Protein AF-A0A6I4IZ66-F1 (afdb_monomer)

pLDDT: mean 86.65, std 17.05, range [42.22, 98.62]

Solvent-accessible surface area (backbone atoms only — not comparable to full-atom values): 7301 Å² total; per-residue (Å²): 136,88,85,83,85,81,85,86,81,83,80,83,76,82,76,82,82,76,79,78,81,74,78,80,77,70,74,40,72,45,60,37,55,88,74,65,28,53,68,48,72,48,56,80,42,42,40,38,34,29,42,24,34,71,87,71,50,23,26,44,34,34,38,69,52,86,30,85,57,44,65,73,51,91,62,74,46,77,46,51,75,73,64,60,35,41,36,33,79,15,28,37,30,42,89,82,43,83,39,43,34,60,38,26,26,73,45,70,74,77,80,78,80,78,79,75,86,129

Sequence (118 aa):
MQKLLIAAALLALGAPALAAVRPAEPQASIPFVNHGGVRNFEAVDSDTLYIEDQHRHWYRAELMGYCPELGFAQAIGFETRGPDTLDRFGTLIVRGQRCPLKSLVESGPPPKKAKKPS

Nearest PDB structures (foldseek):
  3or2-assembly1_B  TM=7.472E-01  e=4.033E+00  Megalodesulfovibrio gigas
  2xsj-assembly1_E  TM=7.393E-01  e=3.615E+00  Desulfomicrobium norvegicum
  2v4j-assembly1_E  TM=7.741E-01  e=5.019E+00  Nitratidesulfovibrio vulgaris str. Hildenborough

InterPro domains:
  IPR045500 Protein of unknown function DUF6491 [PF20101] (4-102)

Structure (mmCIF, N/CA/C/O backbone):
data_AF-A0A6I4IZ66-F1
#
_entry.id   AF-A0A6I4IZ66-F1
#
loop_
_atom_site.group_PDB
_atom_site.id
_atom_site.type_symbol
_atom_site.label_atom_id
_atom_site.label_alt_id
_atom_site.label_comp_id
_atom_site.label_asym_id
_atom_site.label_entity_id
_atom_site.label_seq_id
_atom_site.pdbx_PDB_ins_code
_atom_site.Cartn_x
_atom_site.Cartn_y
_atom_site.Cartn_z
_atom_site.occupancy
_atom_site.B_iso_or_equiv
_atom_site.auth_seq_id
_atom_site.auth_comp_id
_atom_site.auth_asym_id
_atom_site.auth_atom_id
_atom_site.pdbx_PDB_model_num
ATOM 1 N N . MET A 1 1 ? 58.762 49.175 31.144 1.00 42.22 1 MET A N 1
ATOM 2 C CA . MET A 1 1 ? 58.629 48.907 29.697 1.00 42.22 1 MET A CA 1
ATOM 3 C C . MET A 1 1 ? 57.363 48.089 29.483 1.00 42.22 1 MET A C 1
ATOM 5 O O . MET A 1 1 ? 57.218 47.023 30.067 1.00 42.22 1 MET A O 1
ATOM 9 N N . GLN A 1 2 ? 56.427 48.687 28.758 1.00 55.41 2 GLN A N 1
ATOM 10 C CA . GLN A 1 2 ? 55.022 48.341 28.538 1.00 55.41 2 GLN A CA 1
ATOM 11 C C . GLN A 1 2 ? 54.792 46.903 28.018 1.00 55.41 2 GLN A C 1
ATOM 13 O O . GLN A 1 2 ? 55.328 46.547 26.973 1.00 55.41 2 GLN A O 1
ATOM 18 N N . LYS A 1 3 ? 53.948 46.095 28.683 1.00 45.38 3 LYS A N 1
ATOM 19 C CA . LYS A 1 3 ? 53.344 44.887 28.080 1.00 45.38 3 LYS A CA 1
ATOM 20 C C . LYS A 1 3 ? 51.975 45.271 27.513 1.00 45.38 3 LYS A C 1
ATOM 22 O O . LYS A 1 3 ? 51.032 45.486 28.268 1.00 45.38 3 LYS A O 1
ATOM 27 N N . LEU A 1 4 ? 51.902 45.426 26.192 1.00 51.12 4 LEU A N 1
ATOM 28 C CA . LEU A 1 4 ? 50.667 45.695 25.453 1.00 51.12 4 LEU A CA 1
ATOM 29 C C . LEU A 1 4 ? 49.745 44.467 25.491 1.00 51.12 4 LEU A C 1
ATOM 31 O O . LEU A 1 4 ? 50.129 43.377 25.076 1.00 51.12 4 LEU A O 1
ATOM 35 N N . LEU A 1 5 ? 48.528 44.681 25.986 1.00 52.53 5 LEU A N 1
ATOM 36 C CA . LEU A 1 5 ? 47.377 43.796 25.833 1.00 52.53 5 LEU A CA 1
ATOM 37 C C . LEU A 1 5 ? 46.784 44.027 24.436 1.00 52.53 5 LEU A C 1
ATOM 39 O O . LEU A 1 5 ? 46.492 45.171 24.090 1.00 52.53 5 LEU A O 1
ATOM 43 N N . ILE A 1 6 ? 46.571 42.969 23.651 1.00 54.78 6 ILE A N 1
ATOM 44 C CA . ILE A 1 6 ? 45.720 43.025 22.454 1.00 54.78 6 ILE A CA 1
ATOM 45 C C . ILE A 1 6 ? 44.552 42.069 22.681 1.00 54.78 6 ILE A C 1
ATOM 47 O O . ILE A 1 6 ? 44.732 40.865 22.851 1.00 54.78 6 ILE A O 1
ATOM 51 N N . ALA A 1 7 ? 43.360 42.659 22.745 1.00 50.84 7 ALA A N 1
ATOM 52 C CA . ALA A 1 7 ? 42.085 41.986 22.915 1.00 50.84 7 ALA A CA 1
ATOM 53 C C . ALA A 1 7 ? 41.686 41.244 21.630 1.00 50.84 7 ALA A C 1
ATOM 55 O O . ALA A 1 7 ? 41.766 41.790 20.531 1.00 50.84 7 ALA A O 1
ATOM 56 N N . ALA A 1 8 ? 41.236 40.001 21.788 1.00 51.69 8 ALA A N 1
ATOM 57 C CA . ALA A 1 8 ? 40.672 39.188 20.723 1.00 51.69 8 ALA A CA 1
ATOM 58 C C . ALA A 1 8 ? 39.200 39.567 20.494 1.00 51.69 8 ALA A C 1
ATOM 60 O O . ALA A 1 8 ? 38.381 39.442 21.403 1.00 51.69 8 ALA A O 1
ATOM 61 N N . ALA A 1 9 ? 38.856 39.987 19.277 1.00 57.16 9 ALA A N 1
ATOM 62 C CA . ALA A 1 9 ? 37.474 40.077 18.816 1.00 57.16 9 ALA A CA 1
ATOM 63 C C . ALA A 1 9 ? 37.212 38.911 17.851 1.00 57.16 9 ALA A C 1
ATOM 65 O O . ALA A 1 9 ? 37.574 38.961 16.678 1.00 57.16 9 ALA A O 1
ATOM 66 N N . LEU A 1 10 ? 36.627 37.830 18.369 1.00 56.59 10 LEU A N 1
ATOM 67 C CA . LEU A 1 10 ? 36.157 36.697 17.572 1.00 56.59 10 LEU A CA 1
ATOM 68 C C . LEU A 1 10 ? 34.739 37.003 17.074 1.00 56.59 10 LEU A C 1
ATOM 70 O O . LEU A 1 10 ? 33.776 36.962 17.836 1.00 56.59 10 LEU A O 1
ATOM 74 N N . LEU A 1 11 ? 34.624 37.324 15.785 1.00 55.72 11 LEU A N 1
ATOM 75 C CA . LEU A 1 11 ? 33.354 37.399 15.066 1.00 55.72 11 LEU A CA 1
ATOM 76 C C . LEU A 1 11 ? 32.771 35.984 14.934 1.00 55.72 11 LEU A C 1
ATOM 78 O O . LEU A 1 11 ? 33.290 35.159 14.183 1.00 55.72 11 LEU A O 1
ATOM 82 N N . ALA A 1 12 ? 31.691 35.700 15.661 1.00 59.75 12 ALA A N 1
ATOM 83 C CA . ALA A 1 12 ? 30.914 34.479 15.490 1.00 59.75 12 ALA A CA 1
ATOM 84 C C . ALA A 1 12 ? 30.085 34.570 14.195 1.00 59.75 12 ALA A C 1
ATOM 86 O O . ALA A 1 12 ? 29.016 35.176 14.162 1.00 59.75 12 ALA A O 1
ATOM 87 N N . LEU A 1 13 ? 30.590 33.977 13.112 1.00 57.97 13 LEU A N 1
ATOM 88 C CA . LEU A 1 13 ? 29.820 33.719 11.896 1.00 57.97 13 LEU A CA 1
ATOM 89 C C . LEU A 1 13 ? 28.870 32.541 12.162 1.00 57.97 13 LEU A C 1
ATOM 91 O O . LEU A 1 13 ? 29.307 31.397 12.274 1.00 57.97 13 LEU A O 1
ATOM 95 N N . GLY A 1 14 ? 27.571 32.818 12.284 1.00 58.66 14 GLY A N 1
ATOM 96 C CA . GLY A 1 14 ? 26.540 31.781 12.312 1.00 58.66 14 GLY A CA 1
ATOM 97 C C . GLY A 1 14 ? 26.485 31.058 10.965 1.00 58.66 14 GLY A C 1
ATOM 98 O O . GLY A 1 14 ? 26.189 31.674 9.944 1.00 58.66 14 GLY A O 1
ATOM 99 N N . ALA A 1 15 ? 26.791 29.761 10.949 1.00 64.62 15 ALA A N 1
ATOM 100 C CA . ALA A 1 15 ? 26.654 28.930 9.757 1.00 64.62 15 ALA A CA 1
ATOM 101 C C . ALA A 1 15 ? 25.170 28.581 9.518 1.00 64.62 15 ALA A C 1
ATOM 103 O O . ALA A 1 15 ? 24.473 28.228 10.475 1.00 64.62 15 ALA A O 1
ATOM 104 N N . PRO A 1 16 ? 24.663 28.636 8.271 1.00 58.12 16 PRO A N 1
ATOM 105 C CA . PRO A 1 16 ? 23.316 28.179 7.972 1.00 58.12 16 PRO A CA 1
ATOM 106 C C . PRO A 1 16 ? 23.276 26.653 8.098 1.00 58.12 16 PRO A C 1
ATOM 108 O O . PRO A 1 16 ? 24.085 25.943 7.501 1.00 58.12 16 PRO A O 1
ATOM 111 N N . ALA A 1 17 ? 22.328 26.135 8.876 1.00 66.00 17 ALA A N 1
ATOM 112 C CA . ALA A 1 17 ? 22.055 24.708 8.909 1.00 66.00 17 ALA A CA 1
ATOM 113 C C . ALA A 1 17 ? 21.437 24.297 7.563 1.00 66.00 17 ALA A C 1
ATOM 115 O O . ALA A 1 17 ? 20.255 24.535 7.317 1.00 66.00 17 ALA A O 1
ATOM 116 N N . LEU A 1 18 ? 22.232 23.693 6.676 1.00 65.94 18 LEU A N 1
ATOM 117 C CA . LEU A 1 18 ? 21.687 22.981 5.524 1.00 65.94 18 LEU A CA 1
ATOM 118 C C . LEU A 1 18 ? 20.886 21.785 6.045 1.00 65.94 18 LEU A C 1
ATOM 120 O O . LEU A 1 18 ? 21.451 20.840 6.597 1.00 65.94 18 LEU A O 1
ATOM 124 N N . ALA A 1 19 ? 19.565 21.826 5.870 1.00 66.94 19 ALA A N 1
ATOM 125 C CA . ALA A 1 19 ? 18.719 20.662 6.081 1.00 66.94 19 ALA A CA 1
ATOM 126 C C . ALA A 1 19 ? 19.193 19.540 5.144 1.00 66.94 19 ALA A C 1
ATOM 128 O O . ALA A 1 19 ? 19.159 19.682 3.921 1.00 66.94 19 ALA A O 1
ATOM 129 N N . ALA A 1 20 ? 19.678 18.439 5.717 1.00 70.12 20 ALA A N 1
ATOM 130 C CA . ALA A 1 20 ? 20.119 17.288 4.948 1.00 70.12 20 ALA A CA 1
ATO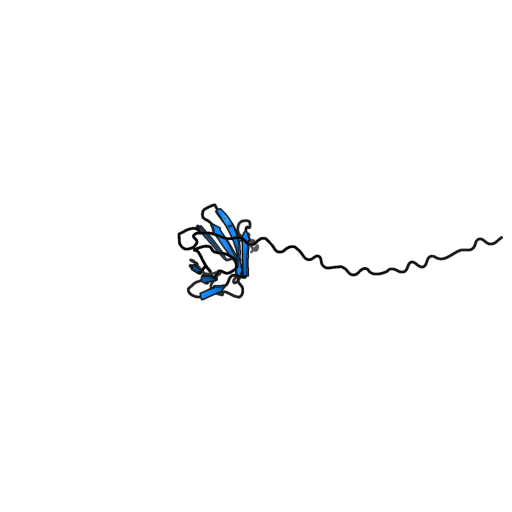M 131 C C . ALA A 1 20 ? 18.927 16.692 4.181 1.00 70.12 20 ALA A C 1
ATOM 133 O O . ALA A 1 20 ? 17.942 16.258 4.783 1.00 70.12 20 ALA A O 1
ATOM 134 N N . VAL A 1 21 ? 19.022 16.652 2.851 1.00 68.31 21 VAL A N 1
ATOM 135 C CA . VAL A 1 21 ? 18.063 15.932 2.008 1.00 68.31 21 VAL A CA 1
ATOM 136 C C . VAL A 1 21 ? 18.270 14.441 2.256 1.00 68.31 21 VAL A C 1
ATOM 138 O O . VAL A 1 21 ? 19.298 13.877 1.881 1.00 68.31 21 VAL A O 1
ATOM 141 N N . ARG A 1 22 ? 17.315 13.797 2.932 1.00 69.81 22 ARG A N 1
ATOM 142 C CA . ARG A 1 22 ? 17.335 12.342 3.111 1.00 69.81 22 ARG A CA 1
ATOM 143 C C . ARG A 1 22 ? 17.044 11.677 1.757 1.00 69.81 22 ARG A C 1
ATOM 145 O O . ARG A 1 22 ? 16.115 12.120 1.079 1.00 69.81 22 ARG A O 1
ATOM 152 N N . PRO A 1 23 ? 17.796 10.635 1.359 1.00 76.12 23 PRO A N 1
ATOM 153 C CA . PRO A 1 23 ? 17.474 9.860 0.166 1.00 76.12 23 PRO A CA 1
ATOM 154 C C . PRO A 1 23 ? 16.041 9.327 0.245 1.00 76.12 23 PRO A C 1
ATOM 156 O O . PRO A 1 23 ? 15.605 8.893 1.313 1.00 76.12 23 PRO A O 1
ATOM 159 N N . ALA A 1 24 ? 15.315 9.367 -0.873 1.00 83.19 24 ALA A N 1
ATOM 160 C CA . ALA A 1 24 ? 13.993 8.759 -0.952 1.00 83.19 24 ALA A CA 1
ATOM 161 C C . ALA A 1 24 ? 14.099 7.245 -0.711 1.00 83.19 24 ALA A C 1
ATOM 163 O O . ALA A 1 24 ? 15.022 6.600 -1.213 1.00 83.19 24 ALA A O 1
ATOM 164 N N . GLU A 1 25 ? 13.161 6.684 0.052 1.00 89.62 25 GLU A N 1
ATOM 165 C CA . GLU A 1 25 ? 13.126 5.243 0.305 1.00 89.62 25 GLU A CA 1
ATOM 166 C C . GLU A 1 25 ? 12.918 4.468 -1.013 1.00 89.62 25 GLU A C 1
ATOM 168 O O . GLU A 1 25 ? 12.078 4.879 -1.832 1.00 89.62 25 GLU A O 1
ATOM 173 N N . PRO A 1 26 ? 13.655 3.358 -1.239 1.00 95.69 26 PRO A N 1
ATOM 174 C CA . PRO A 1 26 ? 13.467 2.515 -2.415 1.00 95.69 26 PRO A CA 1
ATOM 175 C C . PRO A 1 26 ? 12.019 2.042 -2.534 1.00 95.69 26 PRO A C 1
ATOM 177 O O . PRO A 1 26 ? 11.428 1.559 -1.570 1.00 95.69 26 PRO A O 1
ATOM 180 N N . G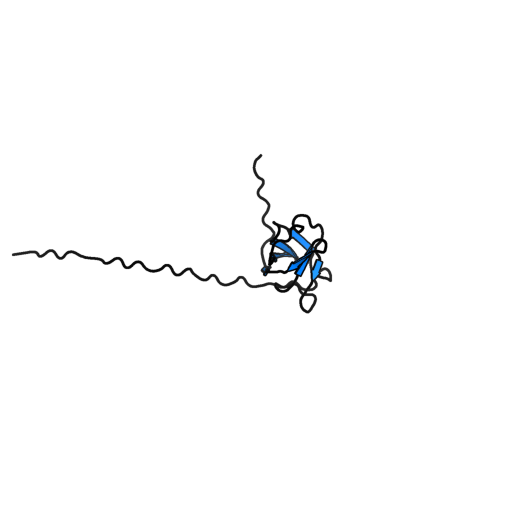LN A 1 27 ? 11.449 2.197 -3.726 1.00 97.00 27 GLN A N 1
ATOM 181 C CA . GLN A 1 27 ? 10.083 1.768 -4.004 1.00 97.00 27 GLN A CA 1
ATOM 182 C C . GLN A 1 27 ? 10.079 0.281 -4.354 1.00 97.00 27 GLN A C 1
ATOM 184 O O . GLN A 1 27 ? 10.937 -0.185 -5.103 1.00 97.00 27 GLN A O 1
ATOM 189 N N . ALA A 1 28 ? 9.116 -0.445 -3.803 1.00 97.75 28 ALA A N 1
ATOM 190 C CA . ALA A 1 28 ? 8.942 -1.873 -3.991 1.00 97.75 28 ALA A CA 1
ATOM 191 C C . ALA A 1 28 ? 7.874 -2.177 -5.050 1.00 97.75 28 ALA A C 1
ATOM 193 O O . ALA A 1 28 ? 7.154 -1.296 -5.535 1.00 97.75 28 ALA A O 1
ATOM 194 N N . SER A 1 29 ? 7.767 -3.453 -5.406 1.00 97.38 29 SER A N 1
ATOM 195 C CA . SER A 1 29 ? 6.714 -3.967 -6.273 1.00 97.38 29 SER A CA 1
ATOM 196 C C . SER A 1 29 ? 6.313 -5.371 -5.832 1.00 97.38 29 SER A C 1
ATOM 198 O O . SER A 1 29 ? 7.179 -6.165 -5.471 1.00 97.38 29 SER A O 1
ATOM 200 N N . ILE A 1 30 ? 5.018 -5.678 -5.877 1.00 97.88 30 ILE A N 1
ATOM 201 C CA . ILE A 1 30 ? 4.460 -6.988 -5.520 1.00 97.88 30 ILE A CA 1
ATOM 202 C C . ILE A 1 30 ? 3.829 -7.582 -6.781 1.00 97.88 30 ILE A C 1
ATOM 204 O O . ILE A 1 30 ? 2.879 -6.996 -7.299 1.00 97.88 30 ILE A O 1
ATOM 208 N N . PRO A 1 31 ? 4.332 -8.699 -7.321 1.00 97.19 31 PRO A N 1
ATOM 209 C CA . PRO A 1 31 ? 3.732 -9.337 -8.483 1.00 97.19 31 PRO A CA 1
ATOM 210 C C . PRO A 1 31 ? 2.502 -10.177 -8.103 1.00 97.19 31 PRO A C 1
ATOM 212 O O . PRO A 1 31 ? 2.330 -10.601 -6.961 1.00 97.19 31 PRO A O 1
ATOM 215 N N . PHE A 1 32 ? 1.679 -10.469 -9.103 1.00 96.69 32 PHE A N 1
ATOM 216 C CA . PHE A 1 32 ? 0.514 -11.352 -9.059 1.00 96.69 32 PHE A CA 1
ATOM 217 C C . PHE A 1 32 ? -0.578 -10.948 -8.055 1.00 96.69 32 PHE A C 1
ATOM 219 O O . PHE A 1 32 ? -1.246 -11.813 -7.485 1.00 96.69 32 PHE A O 1
ATOM 226 N N . VAL A 1 33 ? -0.774 -9.651 -7.799 1.00 97.56 33 VAL A N 1
ATOM 227 C CA . VAL A 1 33 ? -1.703 -9.183 -6.750 1.00 97.56 33 VAL A CA 1
ATOM 228 C C . VAL A 1 33 ? -3.171 -9.534 -7.010 1.00 97.56 33 VAL A C 1
ATOM 230 O O . VAL A 1 33 ? -3.917 -9.721 -6.049 1.00 97.56 33 VAL A O 1
ATOM 233 N N . ASN A 1 34 ? -3.580 -9.708 -8.269 1.00 96.81 34 ASN A N 1
ATOM 234 C CA . ASN A 1 34 ? -4.913 -10.196 -8.637 1.00 96.81 34 ASN A CA 1
ATOM 235 C C . ASN A 1 34 ? -4.963 -11.720 -8.849 1.00 96.81 34 ASN A C 1
ATOM 237 O O . ASN A 1 34 ? -6.029 -12.281 -9.110 1.00 96.81 34 ASN A O 1
ATOM 241 N N . HIS A 1 35 ? -3.834 -12.409 -8.681 1.00 96.31 35 HIS A N 1
ATOM 242 C CA . HIS A 1 35 ? -3.699 -13.864 -8.784 1.00 96.31 35 HIS A CA 1
ATOM 243 C C . HIS A 1 35 ? -3.213 -14.511 -7.477 1.00 96.31 35 HIS A C 1
ATOM 245 O O . HIS A 1 35 ? -2.615 -15.586 -7.484 1.00 96.31 35 HIS A O 1
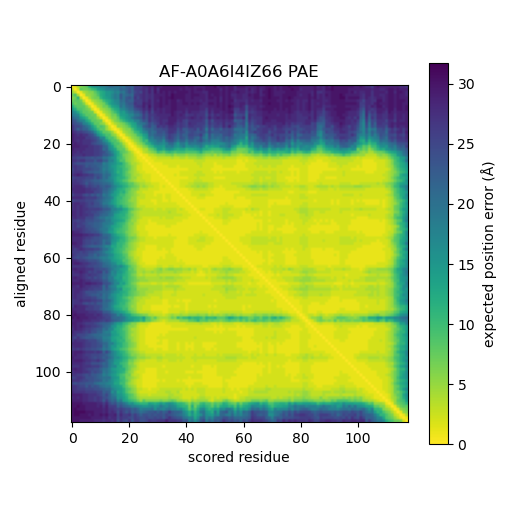ATOM 251 N N . GLY A 1 36 ? -3.506 -13.876 -6.338 1.00 94.00 36 GLY A N 1
ATOM 252 C CA . GLY A 1 36 ? -3.216 -14.421 -5.013 1.00 94.00 36 GLY A CA 1
ATOM 253 C C . GLY A 1 36 ? -1.821 -14.100 -4.481 1.00 94.00 36 GLY A C 1
ATOM 254 O O . GLY A 1 36 ? -1.399 -14.730 -3.524 1.00 94.00 36 GLY A O 1
ATOM 255 N N . GLY A 1 37 ? -1.106 -13.124 -5.044 1.00 96.00 37 GLY A N 1
ATOM 256 C CA . GLY A 1 37 ? 0.203 -12.665 -4.557 1.00 96.00 37 GLY A CA 1
ATOM 257 C C . GLY A 1 37 ? 0.164 -11.974 -3.187 1.00 96.00 37 GLY A C 1
ATOM 258 O O . GLY A 1 37 ? 1.195 -11.865 -2.529 1.00 96.00 37 GLY A O 1
ATOM 259 N N . VAL A 1 38 ? -1.022 -11.565 -2.725 1.00 97.94 38 VAL A N 1
ATOM 260 C CA . VAL A 1 38 ? -1.240 -10.955 -1.406 1.00 97.94 38 VAL A CA 1
ATOM 261 C C . VAL A 1 38 ? -1.879 -11.961 -0.460 1.00 97.94 38 VAL A C 1
ATOM 263 O O . VAL A 1 38 ? -2.905 -12.569 -0.772 1.00 97.94 38 VAL A O 1
ATOM 266 N N . ARG A 1 39 ? -1.267 -12.116 0.713 1.00 97.38 39 ARG A N 1
ATOM 267 C CA . ARG A 1 39 ? -1.718 -13.018 1.774 1.00 97.38 39 ARG A CA 1
ATOM 268 C C . ARG A 1 39 ? -2.568 -12.302 2.816 1.00 97.38 39 ARG A C 1
ATOM 270 O O . ARG A 1 39 ? -3.525 -12.884 3.322 1.00 97.38 39 ARG A O 1
ATOM 277 N N . ASN A 1 40 ? -2.190 -11.079 3.174 1.00 9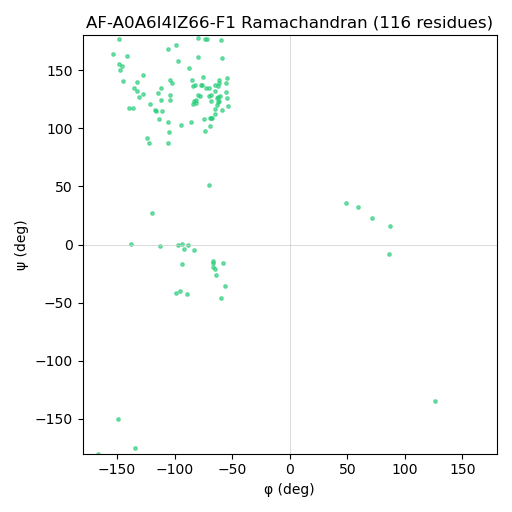7.62 40 ASN A N 1
ATOM 278 C CA . ASN A 1 40 ? -2.844 -10.314 4.229 1.00 97.62 40 ASN A CA 1
ATOM 279 C C . ASN A 1 40 ? -2.673 -8.805 4.006 1.00 97.62 40 ASN A C 1
ATOM 281 O O . ASN A 1 40 ? -1.802 -8.372 3.251 1.00 97.62 40 ASN A O 1
ATOM 285 N N . PHE A 1 41 ? -3.482 -8.004 4.692 1.00 97.69 41 PHE A N 1
ATOM 286 C CA . PHE A 1 41 ? -3.274 -6.566 4.803 1.00 97.69 41 PHE A CA 1
ATOM 287 C C . PHE A 1 41 ? -3.719 -6.062 6.178 1.00 97.69 41 PHE A C 1
ATOM 289 O O . PHE A 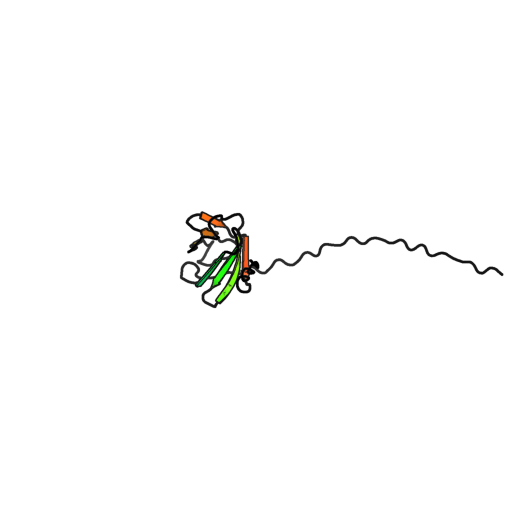1 41 ? -4.601 -6.639 6.813 1.00 97.69 41 PHE A O 1
ATOM 296 N N . GLU A 1 42 ? -3.126 -4.963 6.631 1.00 97.31 42 GLU A N 1
ATOM 297 C CA . GLU A 1 42 ? -3.524 -4.287 7.864 1.00 97.31 42 GLU A CA 1
ATOM 298 C C . GLU A 1 42 ? -3.573 -2.777 7.643 1.00 97.31 42 GLU A C 1
ATOM 300 O O . GLU A 1 42 ? -2.561 -2.143 7.345 1.00 97.31 42 GLU A O 1
ATOM 305 N N . ALA A 1 43 ? -4.759 -2.193 7.799 1.00 96.25 43 ALA A N 1
ATOM 306 C CA . ALA A 1 43 ? -4.935 -0.748 7.804 1.00 96.25 43 ALA A CA 1
ATOM 307 C C . ALA A 1 43 ? -4.505 -0.161 9.157 1.00 96.25 43 ALA A C 1
ATOM 309 O O . ALA A 1 43 ? -4.985 -0.584 10.215 1.00 96.25 43 ALA A O 1
ATOM 310 N N . VAL A 1 44 ? -3.625 0.840 9.124 1.00 93.31 44 VAL A N 1
ATOM 311 C CA . VAL A 1 44 ? -3.186 1.555 10.334 1.00 93.31 44 VAL A CA 1
ATOM 312 C C . VAL A 1 44 ? -4.108 2.737 10.615 1.00 93.31 44 VAL A C 1
ATOM 314 O O . VAL A 1 44 ? -4.539 2.931 11.756 1.00 93.31 44 VAL A O 1
ATOM 317 N N . ASP A 1 45 ? -4.461 3.467 9.563 1.00 93.44 45 ASP A N 1
ATOM 318 C CA . ASP A 1 45 ? -5.332 4.639 9.569 1.00 93.44 45 ASP A CA 1
ATOM 319 C C . ASP A 1 45 ? -6.096 4.722 8.227 1.00 93.44 45 ASP A C 1
ATOM 321 O O . ASP A 1 45 ? -6.457 3.694 7.653 1.00 93.44 45 ASP A O 1
ATOM 325 N N . SER A 1 46 ? -6.443 5.925 7.763 1.00 95.75 46 SER A N 1
ATOM 326 C CA . SER A 1 46 ? -7.244 6.135 6.548 1.00 95.75 46 SER A CA 1
ATOM 327 C C . SER A 1 46 ? -6.415 6.435 5.297 1.00 95.75 46 SER A C 1
ATOM 329 O O . SER A 1 46 ? -6.992 6.637 4.229 1.00 95.75 46 SER A O 1
ATOM 331 N N . ASP A 1 47 ? -5.091 6.495 5.402 1.00 96.94 47 ASP A N 1
ATOM 332 C CA . ASP A 1 47 ? -4.179 6.747 4.282 1.00 96.94 47 ASP A CA 1
ATOM 333 C C . ASP A 1 47 ? -2.924 5.861 4.305 1.00 96.94 47 ASP A C 1
ATOM 335 O O . ASP A 1 47 ? -2.113 5.926 3.384 1.00 96.94 47 ASP A O 1
ATOM 339 N N . THR A 1 48 ? -2.799 4.975 5.291 1.00 97.06 48 THR A N 1
ATOM 340 C CA . THR A 1 48 ? -1.676 4.055 5.455 1.00 97.06 48 THR A CA 1
ATOM 341 C C . THR A 1 48 ? -2.155 2.638 5.744 1.00 97.06 48 THR A C 1
ATOM 343 O O . THR A 1 48 ? -2.962 2.375 6.644 1.00 97.06 48 THR A O 1
ATOM 346 N N . LEU A 1 49 ? -1.585 1.686 5.012 1.00 97.88 49 LEU A N 1
ATOM 347 C CA . LEU A 1 49 ? -1.767 0.258 5.239 1.00 97.88 49 LEU A CA 1
ATOM 348 C C . LEU A 1 49 ? -0.467 -0.510 5.021 1.00 97.88 49 LEU A C 1
ATOM 350 O O . LEU A 1 49 ? 0.465 -0.040 4.369 1.00 97.88 49 LEU A O 1
ATOM 354 N N . TYR A 1 50 ? -0.441 -1.722 5.548 1.00 98.50 50 TYR A N 1
ATOM 355 C CA . TYR A 1 50 ? 0.612 -2.695 5.333 1.00 98.50 50 TYR A CA 1
ATOM 356 C C . TYR A 1 50 ? 0.051 -3.854 4.518 1.00 98.50 50 TYR A C 1
ATOM 358 O O . TYR A 1 50 ? -1.041 -4.336 4.809 1.00 98.50 50 TYR A O 1
ATOM 366 N N . ILE A 1 51 ? 0.785 -4.294 3.503 1.00 98.56 51 ILE A N 1
ATOM 367 C CA . ILE A 1 51 ? 0.423 -5.415 2.632 1.00 98.56 51 ILE A CA 1
ATOM 368 C C . ILE A 1 51 ? 1.450 -6.523 2.858 1.00 98.56 51 ILE A C 1
ATOM 370 O O . ILE A 1 51 ? 2.649 -6.256 2.838 1.00 98.56 51 ILE A O 1
ATOM 374 N N . GLU A 1 52 ? 0.983 -7.744 3.095 1.00 98.56 52 GLU A N 1
ATOM 375 C CA . GLU A 1 52 ? 1.819 -8.939 3.221 1.00 98.56 52 GLU A CA 1
ATOM 376 C C . GLU A 1 52 ? 1.711 -9.761 1.936 1.00 98.56 52 GLU A C 1
ATOM 378 O O . GLU A 1 52 ? 0.605 -10.143 1.531 1.00 98.56 52 GLU A O 1
ATOM 383 N N . ASP A 1 53 ? 2.841 -10.060 1.302 1.00 98.19 53 ASP A N 1
ATOM 384 C CA . ASP A 1 53 ? 2.863 -10.973 0.159 1.00 98.19 53 ASP A CA 1
ATOM 385 C C . ASP A 1 53 ? 2.812 -12.454 0.592 1.00 98.19 53 ASP A C 1
ATOM 387 O O . ASP A 1 53 ? 2.815 -12.802 1.778 1.00 98.19 53 ASP A O 1
ATOM 391 N N . GLN A 1 54 ? 2.781 -13.367 -0.380 1.00 97.50 54 GLN A N 1
ATOM 392 C CA . GLN A 1 54 ? 2.804 -14.810 -0.104 1.00 97.50 54 GLN A CA 1
ATOM 393 C C . GLN A 1 54 ? 4.106 -15.311 0.544 1.00 97.50 54 GLN A C 1
ATOM 395 O O . GLN A 1 54 ? 4.112 -16.363 1.189 1.00 97.50 54 GLN A O 1
ATOM 400 N N . HIS A 1 55 ? 5.203 -14.567 0.420 1.00 97.31 55 HIS A N 1
ATOM 401 C CA . HIS A 1 55 ? 6.494 -14.891 1.026 1.00 97.31 55 HIS A CA 1
ATOM 402 C C . HIS A 1 55 ? 6.650 -14.325 2.447 1.00 97.31 55 HIS A C 1
ATOM 404 O O . HIS A 1 55 ? 7.639 -14.633 3.122 1.00 97.31 55 HIS A O 1
ATOM 410 N N . ARG A 1 56 ? 5.627 -13.621 2.956 1.00 97.62 56 ARG A N 1
ATOM 411 C CA . ARG A 1 56 ? 5.586 -12.962 4.274 1.00 97.62 56 ARG A CA 1
ATOM 412 C C . ARG A 1 56 ? 6.486 -11.731 4.364 1.00 97.62 56 ARG A C 1
ATOM 414 O O . ARG A 1 56 ? 6.885 -11.334 5.465 1.00 97.62 56 ARG A O 1
ATOM 421 N N . HIS A 1 57 ? 6.800 -11.130 3.221 1.00 98.25 57 HIS A N 1
ATOM 422 C CA . HIS A 1 57 ? 7.371 -9.794 3.165 1.00 98.25 57 HIS A CA 1
ATOM 423 C C . HIS A 1 57 ? 6.261 -8.777 3.394 1.00 98.25 57 HIS A C 1
ATOM 425 O O . HIS A 1 57 ? 5.149 -8.915 2.881 1.00 98.25 57 HIS A O 1
ATOM 431 N N . TRP A 1 58 ? 6.567 -7.763 4.196 1.00 98.44 58 TRP A N 1
ATOM 432 C CA . TRP A 1 58 ? 5.644 -6.683 4.493 1.00 98.44 58 TRP A CA 1
ATOM 433 C C . TRP A 1 58 ? 6.030 -5.442 3.710 1.00 98.44 58 TRP A C 1
ATOM 435 O O . TRP A 1 58 ? 7.206 -5.115 3.571 1.00 98.44 58 TRP A O 1
ATOM 445 N N . TYR A 1 59 ? 5.018 -4.731 3.239 1.00 98.62 59 TYR A N 1
ATOM 446 C CA . TYR A 1 59 ? 5.185 -3.506 2.483 1.00 98.62 59 TYR A CA 1
ATOM 447 C C . TYR A 1 59 ? 4.288 -2.431 3.071 1.00 98.62 59 TYR A C 1
ATOM 449 O O . TYR A 1 59 ? 3.082 -2.638 3.202 1.00 98.62 59 TYR A O 1
ATOM 457 N N . ARG A 1 60 ? 4.857 -1.272 3.397 1.00 98.38 60 ARG A N 1
ATOM 458 C CA . ARG A 1 60 ? 4.084 -0.093 3.784 1.00 98.38 60 ARG A CA 1
ATOM 459 C C . ARG A 1 60 ? 3.623 0.623 2.521 1.00 98.38 60 ARG A C 1
ATOM 461 O O . ARG A 1 60 ? 4.443 1.007 1.686 1.00 98.38 60 ARG A O 1
ATOM 468 N N . ALA A 1 61 ? 2.317 0.809 2.409 1.00 98.25 61 ALA A N 1
ATOM 469 C CA . ALA A 1 61 ? 1.674 1.553 1.345 1.00 98.25 61 ALA A CA 1
ATOM 470 C C . ALA A 1 61 ? 1.073 2.840 1.919 1.00 98.25 61 ALA A C 1
ATOM 472 O O . ALA A 1 61 ? 0.267 2.794 2.850 1.00 98.25 61 ALA A O 1
ATOM 473 N N . GLU A 1 62 ? 1.460 3.980 1.351 1.00 98.19 62 GLU A N 1
ATOM 474 C CA . GLU A 1 62 ? 0.807 5.265 1.617 1.00 98.19 62 GLU A CA 1
ATOM 475 C C . GLU A 1 62 ? -0.108 5.607 0.446 1.00 98.19 62 GLU A C 1
ATOM 477 O O . GLU A 1 62 ? 0.262 5.435 -0.720 1.00 98.19 62 GLU A O 1
ATOM 482 N N . LEU A 1 63 ? -1.291 6.124 0.749 1.00 98.38 63 LEU A N 1
ATOM 483 C CA . LEU A 1 63 ? -2.269 6.584 -0.223 1.00 98.38 63 LEU A CA 1
ATOM 484 C C . LEU A 1 63 ? -2.007 8.050 -0.583 1.00 98.38 63 LEU A C 1
ATOM 486 O O . LEU A 1 63 ? -1.475 8.830 0.204 1.00 98.38 63 LEU A O 1
ATOM 490 N N . MET A 1 64 ? -2.387 8.453 -1.796 1.00 97.56 64 MET A N 1
ATOM 491 C CA . MET A 1 64 ? -2.284 9.856 -2.223 1.00 97.56 64 MET A CA 1
ATOM 492 C C . MET A 1 64 ? -3.229 10.785 -1.457 1.00 97.56 64 MET A C 1
ATOM 494 O O . MET A 1 64 ? -3.031 11.998 -1.462 1.00 97.56 64 MET A 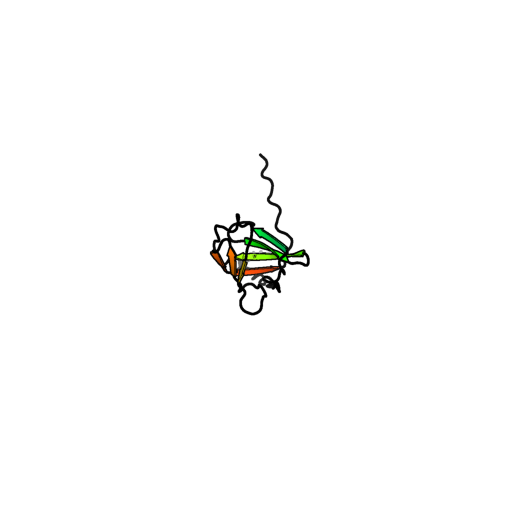O 1
ATOM 498 N N . GLY A 1 65 ? -4.263 10.233 -0.828 1.00 94.56 65 GLY A N 1
ATOM 499 C CA . GLY A 1 65 ? -5.232 10.991 -0.063 1.00 94.56 65 GLY A CA 1
ATOM 500 C C . GLY A 1 65 ? -6.105 10.094 0.798 1.00 94.56 65 GLY A C 1
ATOM 501 O O . GLY A 1 65 ? -5.977 8.870 0.803 1.00 94.56 65 GLY A O 1
ATOM 502 N N . TYR A 1 66 ? -7.011 10.747 1.514 1.00 95.06 66 TYR A N 1
ATOM 503 C CA . TYR A 1 66 ? -7.899 10.123 2.481 1.00 95.06 66 TYR A CA 1
ATOM 504 C C . TYR A 1 66 ? -8.815 9.056 1.855 1.00 95.06 66 TYR A C 1
ATOM 506 O O . TYR A 1 66 ? -9.542 9.320 0.894 1.00 95.06 66 TYR A O 1
ATOM 514 N N . CYS A 1 67 ? -8.808 7.858 2.441 1.00 96.94 67 CYS A N 1
ATOM 515 C CA . CYS A 1 67 ? -9.630 6.709 2.073 1.00 96.94 67 CYS A CA 1
ATOM 516 C C . CYS A 1 67 ? -10.457 6.277 3.308 1.00 96.94 67 CYS A C 1
ATOM 518 O O . CYS A 1 67 ? -10.000 5.444 4.093 1.00 96.94 67 CYS A O 1
ATOM 520 N N . PRO A 1 68 ? -11.657 6.855 3.533 1.00 93.31 68 PRO A N 1
ATOM 521 C CA . PRO A 1 68 ? -12.402 6.744 4.798 1.00 93.31 68 PRO A CA 1
ATOM 522 C C . PRO A 1 68 ? -12.690 5.306 5.227 1.00 93.31 68 PRO A C 1
ATOM 524 O O . PRO A 1 68 ? -12.657 4.971 6.408 1.00 93.31 68 PRO A O 1
ATOM 527 N N . GLU A 1 69 ? -12.951 4.447 4.249 1.00 93.94 69 GLU A N 1
ATOM 528 C CA . GLU A 1 69 ? -13.367 3.070 4.475 1.00 93.94 69 GLU A CA 1
ATOM 529 C C . GLU A 1 69 ? -12.200 2.107 4.738 1.00 93.94 69 GLU A C 1
ATOM 531 O O . GLU A 1 69 ? -12.434 0.939 5.050 1.00 93.94 69 GLU A O 1
ATOM 536 N N . LEU A 1 70 ? -10.947 2.571 4.637 1.00 96.19 70 LEU A N 1
ATOM 537 C CA . LEU A 1 70 ? -9.757 1.719 4.731 1.00 96.19 70 LEU A CA 1
ATOM 538 C C . LEU A 1 70 ? -9.663 0.987 6.073 1.00 96.19 70 LEU A C 1
ATOM 540 O O . LEU A 1 70 ? -9.457 -0.223 6.097 1.00 96.19 70 LEU A O 1
ATOM 544 N N . GLY A 1 71 ? -9.889 1.695 7.182 1.00 92.69 71 GLY A N 1
ATOM 545 C CA . GLY A 1 71 ? -9.798 1.126 8.531 1.00 92.69 71 GLY A CA 1
ATOM 546 C C . GLY A 1 71 ? -10.864 0.074 8.861 1.00 92.69 71 GLY A C 1
ATOM 547 O O . GLY A 1 71 ? -10.723 -0.645 9.848 1.00 92.69 71 GLY A O 1
ATOM 548 N N . PHE A 1 72 ? -11.920 -0.023 8.048 1.00 91.44 72 PHE A N 1
ATOM 549 C CA . PHE A 1 72 ? -13.032 -0.963 8.227 1.00 91.44 72 PHE A CA 1
ATOM 550 C C . PHE A 1 72 ? -13.077 -2.039 7.135 1.00 91.44 72 PHE A C 1
ATOM 552 O O . PHE A 1 72 ? -13.957 -2.904 7.146 1.00 91.44 72 PHE A O 1
ATOM 559 N N . ALA A 1 73 ? -12.158 -1.982 6.171 1.00 94.19 73 ALA A N 1
ATOM 560 C CA . ALA A 1 73 ? -12.131 -2.898 5.049 1.00 94.19 73 ALA A CA 1
ATOM 561 C C . ALA A 1 73 ? -11.770 -4.315 5.511 1.00 94.19 73 ALA A C 1
ATOM 563 O O . ALA A 1 73 ? -10.766 -4.532 6.181 1.00 94.19 73 ALA A O 1
ATOM 564 N N . GLN A 1 74 ? -12.585 -5.292 5.116 1.00 94.75 74 GLN A N 1
ATOM 565 C CA . GLN A 1 74 ? -12.312 -6.722 5.319 1.00 94.75 74 GLN A CA 1
ATOM 566 C C . GLN A 1 74 ? -11.608 -7.349 4.109 1.00 94.75 74 GLN A C 1
ATOM 568 O O . GLN A 1 74 ? -11.043 -8.433 4.202 1.00 94.75 74 GLN A O 1
ATOM 573 N N . ALA A 1 75 ? -11.659 -6.661 2.969 1.00 95.38 75 ALA A N 1
ATOM 574 C CA . ALA A 1 75 ? -10.995 -7.022 1.732 1.00 95.38 75 ALA A CA 1
ATOM 575 C C . ALA A 1 75 ? -10.598 -5.747 0.980 1.00 95.38 75 ALA A C 1
ATOM 577 O O . ALA A 1 75 ? -11.286 -4.724 1.064 1.00 95.38 75 ALA A O 1
ATOM 578 N N . ILE A 1 76 ? -9.514 -5.846 0.219 1.00 97.25 76 ILE A N 1
ATOM 579 C CA . ILE A 1 76 ? -9.054 -4.825 -0.719 1.00 97.25 76 ILE A CA 1
ATOM 580 C C . ILE A 1 76 ? -8.852 -5.470 -2.090 1.00 97.25 76 ILE A C 1
ATOM 582 O O . ILE A 1 76 ? -8.484 -6.639 -2.182 1.00 97.25 76 ILE A O 1
ATOM 586 N N . GLY A 1 77 ? -9.123 -4.712 -3.147 1.00 97.62 77 GLY A N 1
ATOM 587 C CA . GLY A 1 77 ? -8.764 -5.061 -4.520 1.00 97.62 77 GLY A CA 1
ATOM 588 C C . GLY A 1 77 ? -7.591 -4.222 -5.018 1.00 97.62 77 GLY A C 1
ATOM 589 O O . GLY A 1 77 ? -7.241 -3.208 -4.408 1.00 97.62 77 GLY A O 1
ATOM 590 N N . PHE A 1 78 ? -7.019 -4.620 -6.153 1.00 98.12 78 PHE A N 1
ATOM 591 C CA . PHE A 1 78 ? -5.869 -3.951 -6.750 1.00 98.12 78 PHE A CA 1
ATOM 592 C C . PHE A 1 78 ? -6.137 -3.607 -8.210 1.00 98.12 78 PHE A C 1
ATOM 594 O O . PHE A 1 78 ? -6.487 -4.460 -9.019 1.00 98.12 78 PHE A O 1
ATOM 601 N N . GLU A 1 79 ? -5.897 -2.353 -8.564 1.00 98.00 79 GLU A N 1
ATOM 602 C CA . GLU A 1 79 ? -5.765 -1.929 -9.948 1.00 98.00 79 GLU A CA 1
ATOM 603 C C . GLU A 1 79 ? -4.314 -1.543 -10.216 1.00 98.00 79 GLU A C 1
ATOM 605 O O . GLU A 1 79 ? -3.788 -0.582 -9.644 1.00 98.00 79 GLU A O 1
ATOM 610 N N . THR A 1 80 ? -3.656 -2.301 -11.086 1.00 97.25 80 THR A N 1
ATOM 611 C CA . THR A 1 80 ? -2.252 -2.099 -11.446 1.00 97.25 80 THR A CA 1
ATOM 612 C C . THR A 1 80 ? -2.133 -1.299 -12.741 1.00 97.25 80 THR A C 1
ATOM 614 O O . THR A 1 80 ? -3.058 -1.233 -13.555 1.00 97.25 80 THR A O 1
ATOM 617 N N . ARG A 1 81 ? -0.980 -0.655 -12.947 1.00 88.69 81 ARG A N 1
ATOM 618 C CA . ARG A 1 81 ? -0.649 0.010 -14.213 1.00 88.69 81 ARG A CA 1
ATOM 619 C C . ARG A 1 81 ? 0.388 -0.819 -14.963 1.00 88.69 81 ARG A C 1
ATOM 621 O O . ARG A 1 81 ? 1.582 -0.588 -14.831 1.00 88.69 81 ARG A O 1
ATOM 628 N N . GLY A 1 82 ? -0.085 -1.779 -15.754 1.00 83.19 82 GLY A N 1
ATOM 629 C CA . GLY A 1 82 ? 0.754 -2.660 -16.568 1.00 83.19 82 GLY A CA 1
ATOM 630 C C . GLY A 1 82 ? 0.451 -4.134 -16.285 1.00 83.19 82 GLY A C 1
ATOM 631 O O . GLY A 1 82 ? -0.728 -4.484 -16.254 1.00 83.19 82 GLY A O 1
ATOM 632 N N . PRO A 1 83 ? 1.464 -5.008 -16.114 1.00 88.62 83 PRO A N 1
ATOM 633 C CA . PRO A 1 83 ? 1.225 -6.388 -15.692 1.00 88.62 83 PRO A CA 1
ATOM 634 C C . PRO A 1 83 ? 0.524 -6.430 -14.322 1.00 88.62 83 PR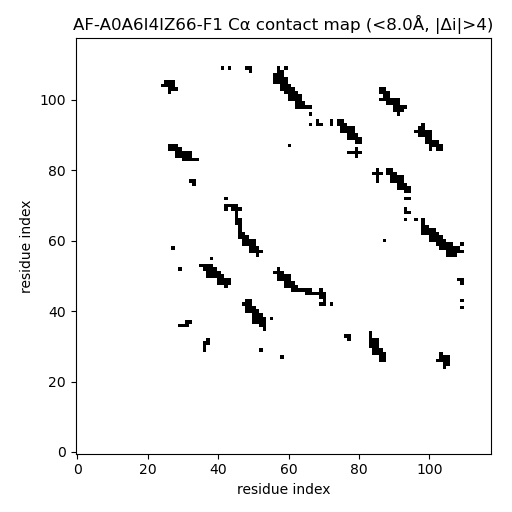O A C 1
ATOM 636 O O . PRO A 1 83 ? 0.308 -5.395 -13.686 1.00 88.62 83 PRO A O 1
ATOM 639 N N . ASP A 1 84 ? 0.174 -7.625 -13.847 1.00 95.38 84 ASP A N 1
ATOM 640 C CA . ASP A 1 84 ? -0.450 -7.831 -12.531 1.00 95.38 84 ASP A CA 1
ATOM 641 C C . ASP A 1 84 ? 0.531 -7.581 -11.364 1.00 95.38 84 ASP A C 1
ATOM 643 O O . ASP A 1 84 ? 0.722 -8.420 -10.496 1.00 95.38 84 ASP A O 1
ATOM 647 N N . THR A 1 85 ? 1.211 -6.439 -11.362 1.00 97.69 85 THR A N 1
ATOM 648 C CA . THR A 1 85 ? 2.213 -6.039 -10.379 1.00 97.69 85 THR A CA 1
ATOM 649 C C . THR A 1 85 ? 1.776 -4.739 -9.726 1.00 97.69 85 THR A C 1
ATOM 651 O O . THR A 1 85 ? 1.590 -3.724 -10.400 1.00 97.69 85 THR A O 1
ATOM 654 N N . LEU A 1 86 ? 1.622 -4.757 -8.406 1.00 98.31 86 LEU A N 1
ATOM 655 C CA . LEU A 1 86 ? 1.371 -3.560 -7.621 1.00 98.31 86 LEU A CA 1
ATOM 656 C C . LEU A 1 86 ? 2.684 -2.829 -7.365 1.00 98.31 86 LEU A C 1
ATOM 658 O O . LEU A 1 86 ? 3.607 -3.388 -6.782 1.00 98.31 86 LEU A O 1
ATOM 662 N N . ASP A 1 87 ? 2.734 -1.564 -7.746 1.00 97.38 87 ASP A N 1
ATOM 663 C CA . ASP A 1 87 ? 3.779 -0.619 -7.380 1.00 97.38 87 ASP A CA 1
ATOM 664 C 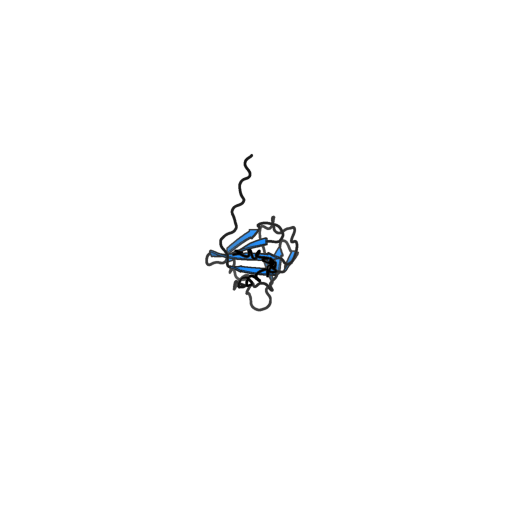C . ASP A 1 87 ? 3.134 0.705 -6.941 1.00 97.38 87 ASP A C 1
ATOM 666 O O . ASP A 1 87 ? 1.907 0.829 -6.876 1.00 97.38 87 ASP A O 1
ATOM 670 N N . ARG A 1 88 ? 3.947 1.727 -6.661 1.00 97.25 88 ARG A N 1
ATOM 671 C CA . ARG A 1 88 ? 3.451 3.043 -6.228 1.00 97.25 88 ARG A CA 1
ATOM 672 C C . ARG A 1 88 ? 2.4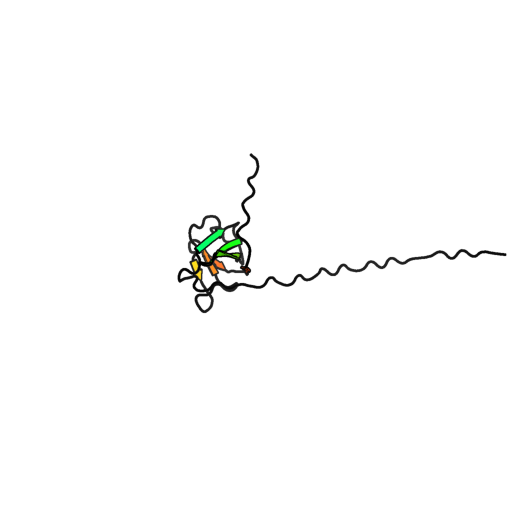85 3.726 -7.210 1.00 97.25 88 ARG A C 1
ATOM 674 O O . ARG A 1 88 ? 1.867 4.712 -6.835 1.00 97.25 88 ARG A O 1
ATOM 681 N N . PHE A 1 89 ? 2.407 3.291 -8.469 1.00 97.06 89 PHE A N 1
ATOM 682 C CA . PHE A 1 89 ? 1.516 3.869 -9.477 1.00 97.06 89 PHE A CA 1
ATOM 683 C C . PHE A 1 89 ? 0.158 3.158 -9.546 1.00 97.06 89 PHE A C 1
ATOM 685 O O . PHE A 1 89 ? -0.716 3.599 -10.306 1.00 97.06 89 PHE A O 1
ATOM 692 N N . GLY A 1 90 ? -0.018 2.084 -8.772 1.00 97.75 90 GLY A N 1
ATOM 693 C CA . GLY A 1 90 ? -1.265 1.345 -8.625 1.00 97.75 90 GLY A CA 1
ATOM 694 C C . GLY A 1 90 ? -2.327 2.066 -7.791 1.00 97.75 90 GLY A C 1
ATOM 695 O O . GLY A 1 90 ? -2.144 3.168 -7.269 1.00 97.75 90 GLY A O 1
ATOM 696 N N . THR A 1 91 ? -3.495 1.442 -7.696 1.00 98.38 91 THR A N 1
ATOM 697 C CA . THR A 1 91 ? -4.659 1.932 -6.952 1.00 98.38 91 THR A CA 1
ATOM 698 C C . THR A 1 91 ? -5.262 0.795 -6.142 1.00 98.38 91 THR A C 1
ATOM 700 O O . THR A 1 91 ? -5.459 -0.301 -6.661 1.00 98.38 91 THR A O 1
ATOM 703 N N . LEU A 1 92 ? -5.583 1.059 -4.876 1.00 98.06 92 LEU A N 1
ATOM 704 C CA . LEU A 1 92 ? -6.369 0.137 -4.065 1.00 98.06 92 LEU A CA 1
ATOM 705 C C . LEU A 1 92 ? -7.856 0.359 -4.295 1.00 98.06 92 LEU A C 1
ATOM 707 O O . LEU A 1 92 ? -8.313 1.499 -4.395 1.00 98.06 92 LEU A O 1
ATOM 711 N N . ILE A 1 93 ? -8.608 -0.735 -4.324 1.00 97.88 93 ILE A N 1
ATOM 712 C CA . ILE A 1 93 ? -10.066 -0.724 -4.365 1.00 97.88 93 ILE A CA 1
ATOM 713 C C . ILE A 1 93 ? -10.583 -1.129 -2.992 1.00 97.88 93 ILE A C 1
ATOM 715 O O . ILE A 1 93 ? -10.535 -2.295 -2.608 1.00 97.88 93 ILE A O 1
ATOM 719 N N . VAL A 1 94 ? -11.074 -0.149 -2.244 1.00 97.44 94 VAL A N 1
ATOM 720 C CA . VAL A 1 94 ? -11.517 -0.304 -0.856 1.00 97.44 94 VAL A CA 1
ATOM 721 C C . VAL A 1 94 ? -13.021 -0.087 -0.814 1.00 97.44 94 VAL A C 1
ATOM 723 O O . VAL A 1 94 ? -13.490 1.029 -1.015 1.00 97.44 94 VAL A O 1
ATOM 726 N N . ARG A 1 95 ? -13.799 -1.159 -0.611 1.00 94.88 95 ARG A N 1
ATOM 727 C CA . ARG A 1 95 ? -15.279 -1.117 -0.661 1.00 94.88 95 ARG A CA 1
ATOM 728 C C . ARG A 1 95 ? -15.834 -0.415 -1.920 1.00 94.88 95 ARG A C 1
ATOM 730 O O . ARG A 1 95 ? -16.845 0.275 -1.861 1.00 94.88 95 ARG A O 1
ATOM 737 N N . GLY A 1 96 ? -15.159 -0.579 -3.061 1.00 94.50 96 GLY A N 1
ATOM 738 C CA . GLY A 1 96 ? -15.514 0.062 -4.335 1.00 94.50 96 GLY A CA 1
ATOM 739 C C . GLY A 1 96 ? -14.946 1.473 -4.539 1.00 94.50 96 GLY A C 1
ATOM 740 O O . GLY A 1 96 ? -15.027 1.999 -5.647 1.00 94.50 96 GLY A O 1
ATOM 741 N N . GLN A 1 97 ? -14.326 2.079 -3.522 1.00 96.38 97 GLN A N 1
ATOM 742 C CA . GLN A 1 97 ? -13.618 3.350 -3.655 1.00 96.38 97 GLN A CA 1
ATOM 743 C C . GLN A 1 97 ? -12.207 3.137 -4.212 1.00 96.38 97 GLN A C 1
ATOM 745 O O . GLN A 1 97 ? -11.477 2.255 -3.765 1.00 96.38 97 GLN A O 1
ATOM 750 N N . ARG A 1 98 ? -11.802 3.997 -5.149 1.00 97.81 98 ARG A N 1
ATOM 751 C CA . ARG A 1 98 ? -10.442 4.049 -5.690 1.00 97.81 98 ARG A CA 1
ATOM 752 C C . ARG A 1 98 ? -9.549 4.893 -4.788 1.00 97.81 98 ARG A C 1
ATOM 754 O O . ARG A 1 98 ? -9.807 6.082 -4.612 1.00 97.81 98 ARG A O 1
ATOM 761 N N . CYS A 1 99 ? -8.484 4.298 -4.275 1.00 98.19 99 CYS A N 1
ATOM 762 C CA . CYS A 1 99 ? -7.514 4.946 -3.402 1.00 98.19 99 CYS A CA 1
ATOM 763 C C . CYS A 1 99 ? -6.103 4.803 -4.009 1.00 98.19 99 CYS A C 1
ATOM 765 O O . CYS A 1 99 ? -5.453 3.774 -3.814 1.00 98.19 99 CYS A O 1
ATOM 767 N N . PRO A 1 100 ? -5.651 5.779 -4.827 1.00 98.19 100 PRO A N 1
ATOM 768 C CA . PRO A 1 100 ? -4.356 5.720 -5.506 1.00 98.19 100 PRO A CA 1
ATOM 769 C C . PRO A 1 100 ? -3.188 5.669 -4.525 1.00 98.19 100 PRO A C 1
ATOM 771 O O . PRO A 1 100 ? -3.207 6.372 -3.512 1.00 98.19 100 PRO A O 1
ATOM 774 N N . LEU A 1 101 ? -2.161 4.883 -4.847 1.00 98.19 101 LEU A N 1
ATOM 775 C CA . LEU A 1 101 ? -0.939 4.829 -4.054 1.00 98.19 101 LEU A CA 1
ATOM 776 C C . LEU A 1 101 ? -0.070 6.069 -4.296 1.00 98.19 101 LEU A C 1
ATOM 778 O O . LEU A 1 101 ? 0.014 6.608 -5.399 1.00 98.19 101 LEU A O 1
ATOM 782 N N . LYS A 1 102 ? 0.580 6.518 -3.227 1.00 97.88 102 LYS A N 1
ATOM 783 C CA . LYS A 1 102 ? 1.652 7.517 -3.219 1.00 97.88 102 LYS A CA 1
ATOM 784 C C . LYS A 1 102 ? 3.015 6.834 -3.160 1.00 97.88 102 LYS A C 1
ATOM 786 O O . LYS A 1 102 ? 3.952 7.263 -3.833 1.00 97.88 102 LYS A O 1
ATOM 791 N N . SER A 1 103 ? 3.129 5.788 -2.345 1.00 97.94 103 SER A N 1
ATOM 792 C CA . SER A 1 103 ? 4.350 5.005 -2.179 1.00 97.94 103 SER A CA 1
ATOM 793 C C . SER A 1 103 ? 4.024 3.551 -1.858 1.00 97.94 103 SER A C 1
ATOM 795 O O . SER A 1 103 ? 2.959 3.235 -1.326 1.00 97.94 103 SER A O 1
ATOM 797 N N . LEU A 1 104 ? 4.968 2.677 -2.192 1.00 98.31 104 LEU A N 1
ATOM 798 C CA . LEU A 1 104 ? 4.999 1.293 -1.743 1.00 98.31 104 LEU A CA 1
ATOM 799 C C . LEU A 1 104 ? 6.451 0.973 -1.417 1.00 98.31 104 LEU A C 1
ATOM 801 O O . LEU A 1 104 ? 7.305 1.063 -2.298 1.00 98.31 104 LEU A O 1
ATOM 805 N N . VAL A 1 105 ? 6.746 0.650 -0.164 1.00 98.19 105 VAL A N 1
ATOM 806 C CA . VAL A 1 105 ? 8.116 0.395 0.298 1.00 98.19 105 VAL A CA 1
ATOM 807 C C . VAL A 1 105 ? 8.152 -0.885 1.111 1.00 98.19 105 VAL A C 1
ATOM 809 O O . VAL A 1 105 ? 7.240 -1.146 1.892 1.00 98.19 105 VAL A O 1
ATOM 812 N N . GLU A 1 106 ? 9.197 -1.688 0.939 1.00 97.81 106 GLU A N 1
ATOM 813 C CA . GLU A 1 106 ? 9.406 -2.859 1.790 1.00 97.81 106 GLU A CA 1
ATOM 814 C C . GLU A 1 106 ? 9.657 -2.410 3.237 1.00 97.81 106 GLU A C 1
ATOM 816 O O . GLU A 1 106 ? 10.344 -1.417 3.499 1.00 97.81 106 GLU A O 1
ATOM 821 N N . SER A 1 107 ? 9.048 -3.107 4.190 1.00 96.62 107 SER A N 1
ATOM 822 C CA . SER A 1 107 ? 9.069 -2.751 5.603 1.00 96.62 107 SER A CA 1
ATOM 823 C C . SER A 1 107 ? 9.008 -3.980 6.509 1.00 96.62 107 SER A C 1
ATOM 825 O O . SER A 1 107 ? 8.859 -5.117 6.074 1.00 96.62 107 SER A O 1
ATOM 827 N N . GLY A 1 108 ? 9.086 -3.743 7.819 1.00 94.94 108 GLY A N 1
ATOM 828 C CA . GLY A 1 108 ? 8.637 -4.725 8.802 1.00 94.94 108 GLY A CA 1
ATOM 829 C C . GLY A 1 108 ? 7.105 -4.845 8.845 1.00 94.94 108 GLY A C 1
ATOM 830 O O . GLY A 1 108 ? 6.411 -4.081 8.163 1.00 94.94 108 GLY A O 1
ATOM 831 N N . PRO A 1 109 ? 6.578 -5.769 9.668 1.00 94.94 109 PRO A N 1
ATOM 832 C CA . PRO A 1 109 ? 5.144 -5.875 9.923 1.00 94.94 109 PRO A CA 1
ATOM 833 C C . PRO A 1 109 ? 4.568 -4.569 10.498 1.00 94.94 109 PRO A C 1
ATOM 835 O O . PRO A 1 109 ? 5.322 -3.757 11.053 1.00 94.94 109 PRO A O 1
ATOM 838 N N . PRO A 1 110 ? 3.241 -4.371 10.407 1.00 93.19 110 PRO A N 1
ATOM 839 C CA . PRO A 1 110 ? 2.576 -3.200 10.966 1.00 93.19 110 PRO A CA 1
ATOM 840 C C . PRO A 1 110 ? 2.899 -3.029 12.462 1.00 93.19 110 PRO A C 1
ATOM 842 O O . PRO A 1 110 ? 3.030 -4.016 13.202 1.00 93.19 110 PRO A O 1
ATOM 845 N N . PRO A 1 111 ? 3.049 -1.782 12.943 1.00 87.75 111 PRO A N 1
ATOM 846 C CA . PRO A 1 111 ? 3.294 -1.525 14.352 1.00 87.75 111 PRO A CA 1
ATOM 847 C C . PRO A 1 111 ? 2.084 -1.964 15.181 1.00 87.75 111 PRO A C 1
ATOM 849 O O . PRO A 1 111 ? 0.945 -1.595 14.902 1.00 87.75 111 PRO A O 1
ATOM 852 N N . LYS A 1 112 ? 2.325 -2.716 16.259 1.00 79.94 112 LYS A N 1
ATOM 853 C CA . LYS A 1 112 ? 1.253 -3.108 17.181 1.00 79.94 112 LYS A CA 1
ATOM 854 C C . LYS A 1 112 ? 0.658 -1.854 17.823 1.00 79.94 112 LYS A C 1
ATOM 856 O O . LYS A 1 112 ? 1.392 -1.076 18.434 1.00 79.94 112 LYS A O 1
ATOM 861 N N . LYS A 1 113 ? -0.666 -1.678 17.737 1.00 67.12 113 LYS A N 1
ATOM 862 C CA . LYS A 1 113 ? -1.373 -0.582 18.420 1.00 67.12 113 LYS A CA 1
ATOM 863 C C . LYS A 1 113 ? -1.023 -0.612 19.911 1.00 67.12 113 LYS A C 1
ATOM 865 O O . LYS A 1 113 ? -1.273 -1.608 20.593 1.00 67.12 113 LYS A O 1
ATOM 870 N N . ALA A 1 114 ? -0.422 0.467 20.415 1.00 59.62 114 ALA A N 1
ATOM 871 C CA . ALA A 1 114 ? -0.114 0.590 21.832 1.00 59.62 114 ALA A CA 1
ATOM 872 C C . ALA A 1 114 ? -1.425 0.549 22.629 1.00 59.62 114 ALA A C 1
ATOM 874 O O . ALA A 1 114 ? -2.345 1.332 22.385 1.00 59.62 114 ALA A O 1
ATOM 875 N N . LYS A 1 115 ? -1.530 -0.390 23.572 1.00 50.94 115 LYS A N 1
ATOM 876 C CA . LYS A 1 115 ? -2.693 -0.508 24.451 1.00 50.94 115 LYS A CA 1
ATOM 877 C C . LYS A 1 115 ? -2.693 0.719 25.367 1.00 50.94 115 LYS A C 1
ATOM 879 O O . LYS A 1 115 ? -1.808 0.842 26.209 1.00 50.94 115 LYS A O 1
ATOM 884 N N . LYS A 1 116 ? -3.632 1.650 25.178 1.00 45.53 116 LYS A N 1
ATOM 885 C CA . LYS A 1 116 ? -3.794 2.780 26.102 1.00 45.53 116 LYS A CA 1
ATOM 886 C C . LYS A 1 116 ? -4.174 2.196 27.473 1.00 45.53 116 LYS A C 1
ATOM 888 O O . LYS A 1 116 ? -5.139 1.431 27.513 1.00 45.53 116 LYS A O 1
ATOM 893 N N . PRO A 1 117 ? -3.423 2.465 28.558 1.00 51.19 117 PRO A N 1
ATOM 894 C CA . PRO A 1 117 ? -3.839 2.026 29.882 1.00 51.19 117 PRO A CA 1
ATOM 895 C C . PRO A 1 117 ? -5.171 2.705 30.217 1.00 51.19 117 PRO A C 1
ATOM 897 O O . PRO A 1 117 ? -5.316 3.915 30.028 1.00 51.19 117 PRO A O 1
ATOM 900 N N . SER A 1 118 ? -6.145 1.877 30.591 1.00 54.91 118 SER A N 1
ATOM 901 C CA . SER A 1 118 ? -7.481 2.250 31.063 1.00 54.91 118 SER A CA 1
ATOM 902 C C . SER A 1 118 ? -7.429 2.905 32.430 1.00 54.91 118 SER A C 1
ATOM 904 O O . SER A 1 118 ? -6.658 2.370 33.261 1.00 54.91 118 SER A O 1
#

Secondary structure (DSSP, 8-state):
-------------PPP-----PPPPPPP-EE-TTTT-EEEEEE-SSSEEEEEETT--EEEEEESS--TTGGG-S-EEEE-SSSSEE-TT-EEEETTEEEEEEEEEEE-SPPPPP----

Mean predicted aligned error: 10.1 Å

Organism: NCBI:txid2682842

Radius of gyration: 24.84 Å; Cα contacts (8 Å, |Δi|>4): 216; chains: 1; bounding box: 74×64×48 Å

Foldseek 3Di:
DDDDDDDDDDDDDDDDPDDDDDDDADWDKFAPQVPQQWDDKADPAQFWIWTQGPVRWIKIWGFPDGRPQRNVAPDKDKDDDDHRMDTQQIWIQGVNDTTHTNGIHTDDDDDDPPDDDD